Protein AF-A0A6H1L0Z3-F1 (afdb_monomer)

Solvent-accessible surface area (backbone atoms only — not comparable to full-atom values): 5073 Å² total; per-residue (Å²): 111,53,19,69,81,49,91,69,86,53,48,68,37,79,48,55,15,78,85,80,63,49,32,20,18,84,85,51,50,40,76,45,75,76,78,79,76,79,73,92,56,102,61,93,74,84,69,71,74,76,76,74,42,40,31,38,65,68,61,46,53,63,54,57,76,69,48,75,85,79,74,71,80,79,81,86,127

Sequence (77 aa):
MNCYDCLGTPGPAVAVCIRCGAALCRTHVHESHPPTQDITGTGRATHEKPARHITCGSCRAAGDELSPAAHRPRPMA

Secondary structure (DSSP, 8-state):
-B-SS-SSSPPBP-EE-TTT--EE-TTT-EEE---------SS------PPPEEE-HHHHHHHHTT-GGG--PPPP-

Radius of gyration: 17.34 Å; Cα contacts (8 Å, |Δi|>4): 95; chains: 1;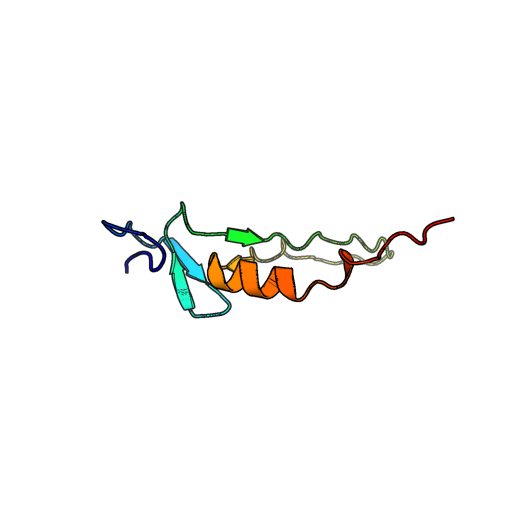 bounding box: 29×39×46 Å

Structure (mmCIF, N/CA/C/O backbone):
data_AF-A0A6H1L0Z3-F1
#
_entry.id   AF-A0A6H1L0Z3-F1
#
loop_
_atom_site.group_PDB
_atom_site.id
_atom_site.type_symbol
_atom_site.label_atom_id
_atom_site.label_alt_id
_atom_site.label_comp_id
_atom_site.label_asym_id
_atom_site.label_entity_id
_atom_site.label_seq_id
_atom_site.pdbx_PDB_ins_code
_atom_site.Cartn_x
_atom_site.Cartn_y
_atom_site.Cartn_z
_atom_site.occupancy
_atom_site.B_iso_or_equiv
_atom_site.auth_seq_id
_atom_site.auth_comp_id
_atom_site.auth_asym_id
_atom_site.auth_atom_id
_atom_site.pdbx_PDB_model_num
ATOM 1 N N . MET A 1 1 ? -6.252 -5.793 11.670 1.00 77.12 1 MET A N 1
ATOM 2 C CA . MET A 1 1 ? -4.931 -5.348 11.172 1.00 77.12 1 MET A CA 1
ATOM 3 C C . MET A 1 1 ? -5.107 -3.951 10.593 1.00 77.12 1 MET A C 1
ATOM 5 O O . MET A 1 1 ? -6.123 -3.713 9.947 1.00 77.12 1 MET A O 1
ATOM 9 N N . ASN A 1 2 ? -4.191 -3.030 10.884 1.00 89.94 2 ASN A N 1
ATOM 10 C CA . ASN A 1 2 ? -4.346 -1.600 10.595 1.00 89.94 2 ASN A CA 1
ATOM 11 C C . ASN A 1 2 ? -3.451 -1.166 9.433 1.00 89.94 2 ASN A C 1
ATOM 13 O O . ASN A 1 2 ? -2.444 -1.816 9.157 1.00 89.94 2 ASN A O 1
ATOM 17 N N . CYS A 1 3 ? -3.829 -0.081 8.756 1.00 92.44 3 CYS A N 1
ATOM 18 C CA . CYS A 1 3 ? -3.026 0.484 7.679 1.00 92.44 3 CYS A CA 1
ATOM 19 C C . CYS A 1 3 ? -1.677 0.998 8.192 1.00 92.44 3 CYS A C 1
ATOM 21 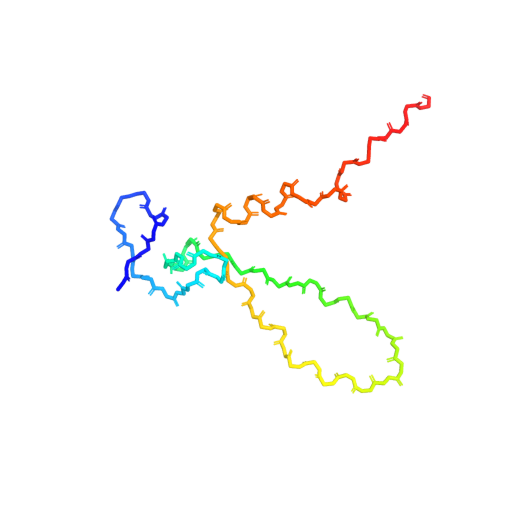O O . CYS A 1 3 ? -1.636 1.784 9.135 1.00 92.44 3 CYS A O 1
ATOM 23 N N . TYR A 1 4 ? -0.600 0.592 7.522 1.00 88.88 4 TYR A N 1
ATOM 24 C CA . TYR A 1 4 ? 0.769 1.002 7.825 1.00 88.88 4 TYR A CA 1
ATOM 25 C C . TYR A 1 4 ? 1.053 2.466 7.448 1.00 88.88 4 TYR A C 1
ATOM 27 O O . TYR A 1 4 ? 1.753 3.162 8.167 1.00 88.88 4 TYR A O 1
ATOM 35 N N . ASP A 1 5 ? 0.477 2.937 6.340 1.00 86.44 5 ASP A N 1
ATOM 36 C CA . ASP A 1 5 ? 0.813 4.233 5.723 1.00 86.44 5 ASP A CA 1
ATOM 37 C C . ASP A 1 5 ? -0.003 5.422 6.274 1.00 86.44 5 ASP A C 1
ATOM 39 O O . ASP A 1 5 ? 0.202 6.571 5.903 1.00 86.44 5 ASP A O 1
ATOM 43 N N . CYS A 1 6 ? -0.962 5.170 7.172 1.00 90.25 6 CYS A N 1
ATOM 44 C CA . CYS A 1 6 ? -1.798 6.236 7.719 1.00 90.25 6 CYS A CA 1
ATOM 45 C C . CYS A 1 6 ? -0.993 7.159 8.645 1.00 90.25 6 CYS A C 1
ATOM 47 O O . CYS A 1 6 ? -0.567 6.745 9.721 1.00 90.25 6 CYS A O 1
ATOM 49 N N . LEU A 1 7 ? -0.895 8.440 8.285 1.00 86.19 7 LEU A N 1
ATOM 50 C CA . LEU A 1 7 ? -0.399 9.492 9.173 1.00 86.19 7 LEU A CA 1
ATOM 51 C C . LEU A 1 7 ? -1.526 9.945 10.118 1.00 86.19 7 LEU A C 1
ATOM 53 O O . LEU A 1 7 ? -2.321 10.819 9.780 1.00 86.19 7 LEU A O 1
ATOM 57 N N . GLY A 1 8 ? -1.636 9.308 11.287 1.00 86.62 8 GLY A N 1
ATOM 58 C CA . GLY A 1 8 ? -2.650 9.620 12.302 1.00 86.62 8 GLY A CA 1
ATOM 59 C C . GLY A 1 8 ? -3.422 8.382 12.747 1.00 86.62 8 GLY A C 1
ATOM 60 O O . GLY A 1 8 ? -2.828 7.338 13.002 1.00 86.62 8 GLY A O 1
ATOM 61 N N . THR A 1 9 ? -4.749 8.482 12.858 1.00 87.38 9 THR A N 1
ATOM 62 C CA . THR A 1 9 ? -5.593 7.332 13.212 1.00 87.38 9 THR A CA 1
ATOM 63 C C . THR A 1 9 ? -5.621 6.328 12.057 1.00 87.38 9 THR A C 1
ATOM 65 O O . THR A 1 9 ? -6.129 6.652 10.979 1.00 87.38 9 THR A O 1
ATOM 68 N N . PRO A 1 10 ? -5.100 5.103 12.241 1.00 85.50 10 PRO A N 1
ATOM 69 C CA . PRO A 1 10 ? -4.997 4.165 11.143 1.00 85.50 10 PRO A CA 1
ATOM 70 C C . PRO A 1 10 ? -6.351 3.515 10.849 1.00 85.50 10 PRO A C 1
ATOM 72 O O . PRO A 1 10 ? -7.013 2.975 11.735 1.00 85.50 10 PRO A O 1
ATOM 75 N N . GLY A 1 11 ? -6.755 3.554 9.579 1.00 88.69 11 GLY A N 1
ATOM 76 C CA . GLY A 1 11 ? -7.961 2.875 9.107 1.00 88.69 11 GLY A CA 1
ATOM 77 C C . GLY A 1 11 ? -7.789 1.350 9.023 1.00 88.69 11 GLY A C 1
ATOM 78 O O . GLY A 1 11 ? -6.655 0.852 9.003 1.00 88.69 11 GLY A O 1
ATOM 79 N N . PRO A 1 12 ? -8.897 0.591 8.926 1.00 90.62 12 PRO A N 1
ATOM 80 C CA . PRO A 1 12 ? -8.842 -0.857 8.770 1.00 90.62 12 PRO A CA 1
ATOM 81 C C . PRO A 1 12 ? -8.132 -1.228 7.465 1.00 90.62 12 PRO A C 1
ATOM 83 O O . PRO A 1 12 ? -8.448 -0.697 6.393 1.00 90.62 12 PRO A O 1
ATOM 86 N N . ALA A 1 13 ? -7.167 -2.143 7.554 1.00 90.31 13 ALA A N 1
ATOM 87 C CA . ALA A 1 13 ? -6.503 -2.665 6.371 1.00 90.31 13 ALA A CA 1
ATOM 88 C C . ALA A 1 13 ? -7.442 -3.599 5.600 1.00 90.31 13 ALA A C 1
ATOM 90 O O . ALA A 1 13 ? -8.116 -4.445 6.188 1.00 90.31 13 ALA A O 1
ATOM 91 N N . VAL A 1 14 ? -7.461 -3.444 4.279 1.00 89.94 14 VAL A N 1
ATOM 92 C CA . VAL A 1 14 ? -8.291 -4.237 3.358 1.00 89.94 14 VAL A CA 1
ATOM 93 C C . VAL A 1 14 ? -7.457 -5.044 2.367 1.00 89.94 14 VAL A C 1
ATOM 95 O O . VAL A 1 14 ? -7.999 -5.896 1.671 1.00 89.94 14 VAL A O 1
ATOM 98 N N . ALA A 1 15 ? -6.156 -4.762 2.280 1.00 88.25 15 ALA A N 1
ATOM 99 C CA . ALA A 1 15 ? -5.237 -5.436 1.380 1.00 88.25 15 ALA A CA 1
ATOM 100 C C . ALA A 1 15 ? -3.817 -5.455 1.957 1.00 88.25 15 ALA A C 1
ATOM 102 O O . ALA A 1 15 ? -3.503 -4.728 2.905 1.00 88.25 15 ALA A O 1
ATOM 103 N N . VAL A 1 16 ? -2.963 -6.285 1.362 1.00 89.12 16 VAL A N 1
ATOM 104 C CA . VAL A 1 16 ? -1.564 -6.459 1.756 1.00 89.12 16 VAL A CA 1
ATOM 105 C C . VAL A 1 16 ? -0.673 -6.200 0.546 1.00 89.12 16 VAL A C 1
ATOM 107 O O . VAL A 1 16 ? -0.930 -6.709 -0.543 1.00 89.12 16 VAL A O 1
ATOM 110 N N . CYS A 1 17 ? 0.369 -5.392 0.733 1.00 89.19 17 CYS A N 1
ATOM 111 C CA . CYS A 1 17 ? 1.379 -5.136 -0.285 1.00 89.19 17 CYS A CA 1
ATOM 112 C C . CYS A 1 17 ? 2.111 -6.436 -0.628 1.00 89.19 17 CYS A C 1
ATOM 114 O O . CYS A 1 17 ? 2.751 -7.031 0.238 1.00 89.19 17 CYS A O 1
ATOM 116 N N . ILE A 1 18 ? 2.099 -6.831 -1.901 1.00 87.62 18 ILE A N 1
ATOM 117 C CA . ILE A 1 18 ? 2.747 -8.074 -2.350 1.00 87.62 18 ILE A CA 1
ATOM 118 C C . ILE A 1 18 ? 4.280 -8.025 -2.256 1.00 87.62 18 ILE A C 1
ATOM 120 O O . ILE A 1 18 ? 4.926 -9.065 -2.266 1.00 87.62 18 ILE A O 1
ATOM 124 N N . ARG A 1 19 ? 4.871 -6.822 -2.190 1.00 88.19 19 ARG A N 1
ATOM 125 C CA . 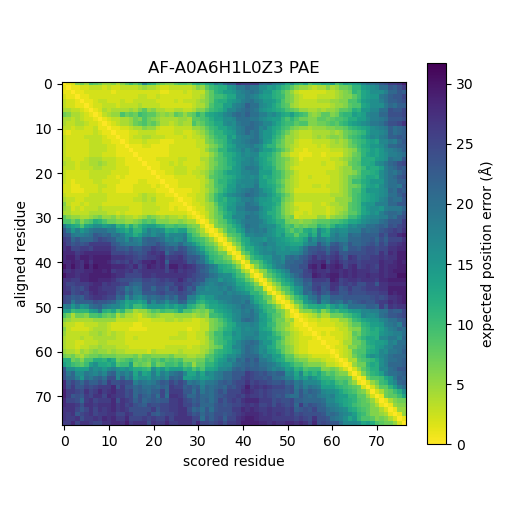ARG A 1 19 ? 6.331 -6.639 -2.152 1.00 88.19 19 ARG A CA 1
ATOM 126 C C . ARG A 1 19 ? 6.921 -6.659 -0.747 1.00 88.19 19 ARG A C 1
ATOM 128 O O . ARG A 1 19 ? 8.012 -7.180 -0.573 1.00 88.19 19 ARG A O 1
ATOM 135 N N . CYS A 1 20 ? 6.236 -6.080 0.236 1.00 89.81 20 CYS A N 1
ATOM 136 C CA . CYS A 1 20 ? 6.776 -5.930 1.594 1.00 89.81 20 CYS A CA 1
ATOM 137 C C . CYS A 1 20 ? 5.858 -6.458 2.702 1.00 89.81 20 CYS A C 1
ATOM 139 O O . CYS A 1 20 ? 6.239 -6.425 3.866 1.00 89.81 20 CYS A O 1
ATOM 141 N N . GLY A 1 21 ? 4.642 -6.910 2.379 1.00 90.00 21 GLY A N 1
ATOM 142 C CA . GLY A 1 21 ? 3.687 -7.403 3.372 1.00 90.00 21 GLY A CA 1
ATOM 143 C C . GLY A 1 21 ? 2.985 -6.314 4.191 1.00 90.00 21 GLY A C 1
ATOM 144 O O . GLY A 1 21 ? 2.225 -6.637 5.100 1.00 90.00 21 GLY A O 1
ATOM 145 N N . ALA A 1 22 ? 3.194 -5.027 3.886 1.00 91.00 22 ALA A N 1
ATOM 146 C CA . ALA A 1 22 ? 2.508 -3.940 4.581 1.00 91.00 22 ALA A CA 1
ATOM 147 C C . ALA A 1 22 ? 0.989 -4.007 4.364 1.00 91.00 22 ALA A C 1
ATOM 149 O O . ALA A 1 22 ? 0.517 -4.112 3.230 1.00 91.00 22 ALA A O 1
ATOM 150 N N . ALA A 1 23 ? 0.225 -3.910 5.448 1.00 92.12 23 ALA A N 1
ATOM 151 C CA . ALA A 1 23 ? -1.228 -3.862 5.402 1.00 92.12 23 ALA A CA 1
ATOM 152 C C . ALA A 1 23 ? -1.703 -2.435 5.086 1.00 92.12 23 ALA A C 1
ATOM 154 O O . ALA A 1 23 ? -1.210 -1.473 5.675 1.00 92.12 23 ALA A O 1
ATOM 155 N N . LEU A 1 24 ? -2.646 -2.282 4.155 1.00 91.69 24 LEU A N 1
ATOM 156 C CA . LEU A 1 24 ? -3.061 -0.984 3.607 1.00 91.69 24 LEU A CA 1
ATOM 157 C C . LEU A 1 24 ? -4.581 -0.828 3.647 1.00 91.69 24 LEU A C 1
ATOM 159 O O . LEU A 1 24 ? -5.326 -1.778 3.387 1.00 91.69 24 LEU A O 1
ATOM 163 N N . CYS A 1 25 ? -5.054 0.378 3.964 1.00 92.44 25 CYS A N 1
ATOM 164 C CA . CYS A 1 25 ? -6.461 0.744 3.805 1.00 92.44 25 CYS A CA 1
ATOM 165 C C . CYS A 1 25 ? -6.769 1.095 2.340 1.00 92.44 25 CYS A C 1
ATOM 167 O O . CYS A 1 25 ? -5.869 1.253 1.520 1.00 92.44 25 CYS A O 1
ATOM 169 N N . ARG A 1 26 ? -8.056 1.283 2.023 1.00 86.44 26 ARG A N 1
ATOM 170 C CA . ARG A 1 26 ? -8.533 1.650 0.674 1.00 86.44 26 ARG A CA 1
ATOM 171 C C . ARG A 1 26 ? -7.925 2.945 0.124 1.00 86.44 26 ARG A C 1
ATOM 173 O O . ARG A 1 26 ? -7.901 3.117 -1.084 1.00 86.44 26 ARG A O 1
ATOM 180 N N . THR A 1 27 ? -7.460 3.842 0.992 1.00 86.94 27 THR A N 1
ATOM 181 C CA . THR A 1 27 ? -6.855 5.122 0.592 1.00 86.94 27 THR A CA 1
ATOM 182 C C . THR A 1 27 ? -5.374 4.981 0.250 1.00 86.94 27 THR A C 1
ATOM 184 O O . THR A 1 27 ? -4.897 5.648 -0.657 1.00 86.94 27 THR A O 1
ATOM 187 N N . HIS A 1 28 ? -4.653 4.100 0.951 1.00 88.56 28 HIS A N 1
ATOM 188 C CA . HIS A 1 28 ? -3.205 3.910 0.784 1.00 88.56 28 HIS A CA 1
ATOM 189 C C . HIS A 1 28 ? -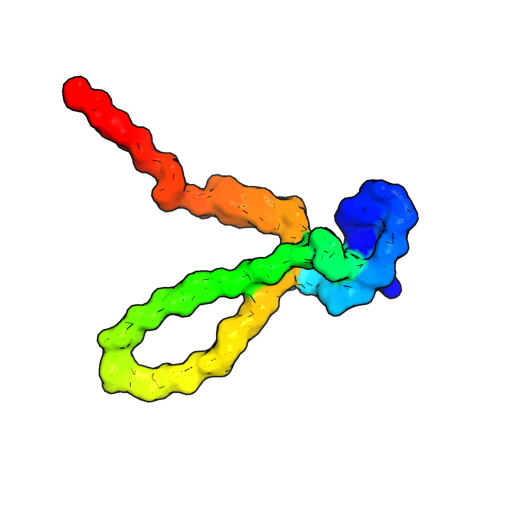2.845 2.675 -0.053 1.00 88.56 2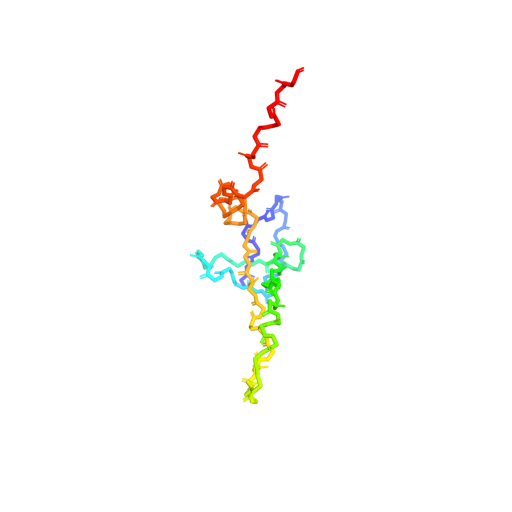8 HIS A C 1
ATOM 191 O O . HIS A 1 28 ? -1.675 2.311 -0.179 1.00 88.56 28 HIS A O 1
ATOM 197 N N . VAL A 1 29 ? -3.850 1.992 -0.606 1.00 86.94 29 VAL A N 1
ATOM 198 C CA . VAL A 1 29 ? -3.651 0.870 -1.518 1.00 86.94 29 VAL A CA 1
ATOM 199 C C . VAL A 1 29 ? -3.416 1.398 -2.931 1.00 86.94 29 VAL A C 1
ATOM 201 O O . VAL A 1 29 ? -4.234 2.139 -3.472 1.00 86.94 29 VAL A O 1
ATOM 204 N N . HIS A 1 30 ? -2.304 1.002 -3.549 1.00 85.50 30 HIS A N 1
ATOM 205 C CA . HIS A 1 30 ? -2.066 1.266 -4.964 1.00 85.50 30 HIS A CA 1
ATOM 206 C C . HIS A 1 30 ? -2.250 -0.019 -5.761 1.00 85.50 30 HIS A C 1
ATOM 208 O O . HIS A 1 30 ? -1.464 -0.962 -5.630 1.00 85.50 30 HIS A O 1
ATOM 214 N N . GLU A 1 31 ? -3.283 -0.040 -6.600 1.00 80.94 31 GLU A N 1
ATOM 215 C CA . GLU A 1 31 ? -3.493 -1.098 -7.583 1.00 80.94 31 GLU A CA 1
ATOM 216 C C . GLU A 1 31 ? -2.741 -0.729 -8.865 1.00 80.94 31 GLU A C 1
ATOM 218 O O . GLU A 1 31 ? -3.044 0.271 -9.516 1.00 80.94 31 GLU A O 1
ATOM 223 N N . SER A 1 32 ? -1.749 -1.533 -9.233 1.00 68.44 32 SER A N 1
ATOM 224 C CA . SER A 1 32 ? -1.141 -1.467 -10.557 1.00 68.44 32 SER A CA 1
ATOM 225 C C . SER A 1 32 ? -1.771 -2.555 -11.415 1.00 68.44 32 SER A C 1
ATOM 227 O O . SER A 1 32 ? -1.636 -3.745 -11.133 1.00 68.44 32 SER A O 1
ATOM 229 N N . HIS A 1 33 ? -2.460 -2.153 -12.477 1.00 59.72 33 HIS A N 1
ATOM 230 C CA . HIS A 1 33 ? -2.748 -3.057 -13.579 1.00 59.72 33 HIS A CA 1
ATOM 231 C C . HIS A 1 33 ? -1.525 -3.015 -14.494 1.00 59.72 33 HIS A C 1
ATOM 233 O O . HIS A 1 33 ? -1.282 -1.956 -15.080 1.00 59.72 33 HIS A O 1
ATOM 239 N N . PRO A 1 34 ? -0.716 -4.087 -14.608 1.00 54.69 34 PRO A N 1
ATOM 240 C CA . PRO A 1 34 ? 0.269 -4.118 -15.676 1.00 54.69 34 PRO A CA 1
ATOM 241 C C . PRO A 1 34 ? -0.496 -3.888 -16.987 1.00 54.69 34 PRO A C 1
ATOM 243 O O . PRO A 1 34 ? -1.533 -4.538 -17.188 1.00 54.69 34 PRO A O 1
ATOM 246 N N . PRO A 1 35 ? -0.069 -2.939 -17.843 1.00 47.03 35 PRO A N 1
ATOM 247 C CA . PRO A 1 35 ? -0.680 -2.795 -19.150 1.00 47.03 35 PRO A CA 1
ATOM 248 C C . PRO A 1 35 ? -0.556 -4.162 -19.811 1.00 47.03 35 PRO A C 1
ATOM 250 O O . PRO A 1 35 ? 0.551 -4.666 -19.998 1.00 47.03 35 PRO A O 1
ATOM 253 N N . THR A 1 36 ? -1.695 -4.806 -20.061 1.00 52.19 36 THR A N 1
ATOM 254 C CA . THR A 1 36 ? -1.731 -6.016 -20.874 1.00 52.19 36 THR A CA 1
ATOM 255 C C . THR A 1 36 ? -1.255 -5.564 -22.240 1.00 52.19 36 THR A C 1
ATOM 257 O O . THR A 1 36 ? -1.995 -4.922 -22.979 1.00 52.19 36 THR A O 1
ATOM 260 N N . GLN A 1 37 ? 0.029 -5.775 -22.519 1.00 50.12 37 GLN A N 1
ATOM 261 C CA . GLN A 1 37 ? 0.551 -5.642 -23.862 1.00 50.12 37 GLN A CA 1
ATOM 262 C C . GLN A 1 37 ? -0.081 -6.808 -24.610 1.00 50.12 37 GLN A C 1
ATOM 264 O O . GLN A 1 37 ? 0.331 -7.954 -24.444 1.00 50.12 37 GLN A O 1
ATOM 269 N N . ASP A 1 38 ? -1.176 -6.523 -25.310 1.00 40.91 38 ASP A N 1
ATOM 270 C CA . ASP A 1 38 ? -1.809 -7.455 -26.228 1.00 40.91 38 ASP A CA 1
ATOM 271 C C . ASP A 1 38 ? -0.793 -7.722 -27.339 1.00 40.91 38 ASP A C 1
ATOM 273 O O . ASP A 1 38 ? -0.645 -6.959 -28.292 1.00 40.91 38 ASP A O 1
ATOM 277 N N . ILE A 1 39 ? 0.013 -8.763 -27.149 1.00 47.12 39 ILE A N 1
ATOM 278 C CA . ILE A 1 39 ? 0.784 -9.336 -28.237 1.00 47.12 39 ILE A CA 1
ATOM 279 C C . ILE A 1 39 ? -0.263 -10.099 -29.038 1.00 47.12 39 ILE A C 1
ATOM 281 O O . ILE A 1 39 ? -0.612 -11.226 -28.685 1.00 47.12 39 ILE A O 1
ATOM 285 N N . THR A 1 40 ? -0.818 -9.462 -30.070 1.00 41.81 40 THR A N 1
ATOM 286 C CA . THR A 1 40 ? -1.730 -10.094 -31.025 1.00 41.81 40 THR A CA 1
ATOM 287 C C . THR A 1 40 ? -0.956 -11.161 -31.816 1.00 41.81 40 THR A C 1
ATOM 289 O O . THR A 1 40 ? -0.556 -10.969 -32.960 1.00 41.81 40 THR A O 1
ATOM 292 N N . GLY A 1 41 ? -0.672 -12.288 -31.166 1.00 44.88 41 GLY A N 1
ATOM 293 C CA . GLY A 1 41 ? -0.205 -13.535 -31.753 1.00 44.88 41 GLY A CA 1
ATOM 294 C C . GLY A 1 41 ? -1.364 -14.523 -31.739 1.00 44.88 41 GLY A C 1
ATOM 295 O O . GLY A 1 41 ? -2.056 -14.663 -30.735 1.00 44.88 41 GLY A O 1
ATOM 296 N N . THR A 1 42 ? -1.610 -15.185 -32.864 1.00 49.31 42 THR A N 1
ATOM 297 C CA . THR A 1 42 ? -2.762 -16.057 -33.148 1.00 49.31 42 THR A CA 1
ATOM 298 C C . THR A 1 42 ? -2.756 -17.369 -32.347 1.00 49.31 42 THR A C 1
ATOM 300 O O . THR A 1 42 ? -2.690 -18.460 -32.911 1.00 49.31 42 THR A O 1
ATOM 303 N N . GLY A 1 43 ? -2.831 -17.281 -31.023 1.00 39.09 43 GLY A N 1
ATOM 304 C CA . GLY A 1 43 ? -2.950 -18.413 -30.115 1.00 39.09 43 GLY A CA 1
ATOM 305 C C . GLY A 1 43 ? -3.789 -18.003 -28.916 1.00 39.09 43 GLY A C 1
ATOM 306 O O . GLY A 1 43 ? -3.527 -16.984 -28.290 1.00 39.09 43 GLY A O 1
ATOM 307 N N . ARG A 1 44 ? -4.835 -18.776 -28.618 1.00 47.47 44 ARG A N 1
ATOM 308 C CA . ARG A 1 44 ? -5.778 -18.533 -27.521 1.00 47.47 44 ARG A CA 1
ATOM 309 C C . ARG A 1 44 ? -5.033 -18.488 -26.180 1.00 47.47 44 ARG A C 1
ATOM 311 O O . ARG A 1 44 ? -4.862 -19.518 -25.540 1.00 47.47 44 ARG A O 1
ATOM 318 N N . ALA A 1 45 ? -4.612 -17.304 -25.749 1.00 47.72 45 ALA A N 1
ATOM 319 C CA . ALA A 1 45 ? -4.104 -17.094 -24.405 1.00 47.72 45 ALA A CA 1
ATOM 320 C C . ALA A 1 45 ? -5.310 -16.919 -23.479 1.00 47.72 45 ALA A C 1
ATOM 322 O O . ALA A 1 45 ? -5.969 -15.880 -23.460 1.00 47.72 45 ALA A O 1
ATOM 323 N N . THR A 1 46 ? -5.641 -17.965 -22.729 1.00 49.59 46 THR A N 1
ATOM 324 C CA . THR A 1 46 ? -6.448 -17.847 -21.514 1.00 49.59 46 THR A CA 1
ATOM 325 C C . THR A 1 46 ? -5.686 -16.964 -20.532 1.00 49.59 46 THR A C 1
ATOM 327 O O . THR A 1 46 ? -4.968 -17.478 -19.684 1.00 49.59 46 THR A O 1
ATOM 330 N N . HIS A 1 47 ? -5.768 -15.642 -20.662 1.00 48.56 47 HIS A N 1
ATOM 331 C CA . HIS A 1 47 ? -5.198 -14.769 -19.649 1.00 48.56 47 HIS A CA 1
ATOM 332 C C . HIS A 1 47 ? -6.272 -14.544 -18.592 1.00 48.56 47 HIS A C 1
ATOM 334 O O . HIS A 1 47 ? -7.175 -13.715 -18.738 1.00 48.56 47 HIS A O 1
ATOM 340 N N . GLU A 1 48 ? -6.210 -15.374 -17.552 1.00 47.09 48 GLU A N 1
ATOM 341 C CA . GLU A 1 48 ? -6.795 -15.063 -16.258 1.00 47.09 48 GLU A CA 1
ATOM 342 C C . GLU A 1 48 ? -6.509 -13.589 -15.956 1.00 47.09 48 GLU A C 1
ATOM 344 O O . GLU A 1 48 ? -5.371 -13.125 -15.999 1.00 47.09 48 GLU A O 1
ATOM 349 N N . LYS A 1 49 ? -7.593 -12.826 -15.813 1.00 49.78 49 LYS A N 1
ATOM 350 C CA . LYS A 1 49 ? -7.616 -11.381 -15.581 1.00 49.78 49 LYS A CA 1
ATOM 351 C C . LYS A 1 49 ? -6.412 -11.001 -14.708 1.00 49.78 49 LYS A C 1
ATOM 353 O O . LYS A 1 49 ? -6.337 -11.552 -13.609 1.00 49.78 49 LYS A O 1
ATOM 358 N N . PRO A 1 50 ? -5.476 -10.147 -15.179 1.00 52.97 50 PRO A N 1
ATOM 359 C CA . PRO A 1 50 ? -4.186 -9.970 -14.522 1.00 52.97 50 PRO A CA 1
ATOM 360 C C . PRO A 1 50 ? -4.423 -9.737 -13.036 1.00 52.97 50 PRO A C 1
ATOM 362 O O . PRO A 1 50 ? -5.208 -8.855 -12.666 1.00 52.97 50 PRO A O 1
ATOM 365 N N . ALA A 1 51 ? -3.826 -10.598 -12.208 1.00 55.72 51 ALA A N 1
ATOM 366 C CA . ALA A 1 51 ? -3.937 -10.502 -10.765 1.00 55.72 51 ALA A CA 1
ATOM 367 C C . ALA A 1 51 ? -3.610 -9.057 -10.377 1.00 55.72 51 ALA A C 1
ATOM 369 O O . ALA A 1 51 ? -2.568 -8.528 -10.765 1.00 55.72 51 ALA A O 1
ATOM 370 N N . ARG A 1 52 ? -4.538 -8.377 -9.696 1.00 64.88 52 ARG A N 1
ATOM 371 C CA . ARG A 1 52 ? -4.345 -6.971 -9.325 1.00 64.88 52 ARG A CA 1
ATOM 372 C C . ARG A 1 52 ? -3.065 -6.879 -8.498 1.00 64.88 52 ARG A C 1
ATOM 374 O O . ARG A 1 52 ? -2.989 -7.486 -7.430 1.00 64.88 52 ARG A O 1
ATOM 381 N N . HIS A 1 53 ? -2.058 -6.148 -8.974 1.00 77.19 53 HIS A N 1
ATOM 382 C CA . HIS A 1 53 ? -0.837 -5.964 -8.198 1.00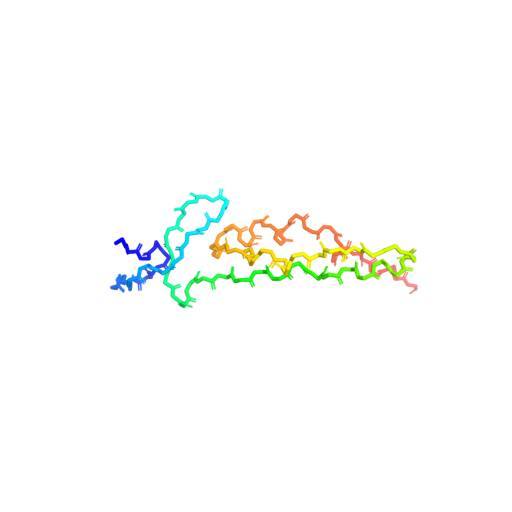 77.19 53 HIS A CA 1
ATOM 383 C C . HIS A 1 53 ? -1.093 -4.897 -7.141 1.00 77.19 53 HIS A C 1
ATOM 385 O O . HIS A 1 53 ? -1.133 -3.705 -7.443 1.00 77.19 53 HIS A O 1
ATOM 391 N N . ILE A 1 54 ? -1.274 -5.334 -5.897 1.00 84.62 54 ILE A N 1
ATOM 392 C CA . ILE A 1 54 ? -1.442 -4.440 -4.756 1.00 84.62 54 ILE A CA 1
ATOM 393 C C . ILE A 1 54 ? -0.076 -4.047 -4.189 1.00 84.62 54 ILE A C 1
ATOM 395 O O . ILE A 1 54 ? 0.700 -4.904 -3.758 1.00 84.62 54 ILE A O 1
ATOM 399 N N . THR A 1 55 ? 0.216 -2.748 -4.137 1.00 89.75 55 THR A N 1
ATOM 400 C CA . THR A 1 55 ? 1.472 -2.212 -3.587 1.00 89.75 55 THR A CA 1
ATOM 401 C C . THR A 1 55 ? 1.235 -1.017 -2.660 1.00 89.75 55 THR A C 1
ATOM 403 O O . THR A 1 55 ? 0.239 -0.311 -2.797 1.00 89.75 55 THR A O 1
ATOM 406 N N . CYS A 1 56 ? 2.135 -0.797 -1.694 1.00 89.88 56 CYS A N 1
ATOM 407 C CA . CYS A 1 56 ? 2.152 0.420 -0.871 1.00 89.88 56 CYS A CA 1
ATOM 408 C C . CYS A 1 56 ? 2.846 1.580 -1.599 1.00 89.88 56 CYS A C 1
ATOM 410 O O . CYS A 1 56 ? 3.602 1.348 -2.549 1.00 89.88 56 CYS A O 1
ATOM 412 N N . GLY A 1 57 ? 2.632 2.811 -1.120 1.00 84.94 57 GLY A N 1
ATOM 413 C CA . GLY A 1 57 ? 3.231 4.023 -1.687 1.00 84.94 57 GLY A CA 1
ATOM 414 C C . GLY A 1 57 ? 4.759 3.960 -1.755 1.00 84.94 57 GLY A C 1
ATOM 415 O O . GLY A 1 57 ? 5.336 4.262 -2.796 1.00 84.94 57 GLY A O 1
ATOM 416 N N . SER A 1 58 ? 5.417 3.455 -0.705 1.00 86.75 58 SER A N 1
ATOM 417 C CA . SER A 1 58 ? 6.883 3.336 -0.663 1.00 86.75 58 SER A CA 1
ATOM 418 C C . SER A 1 58 ? 7.422 2.346 -1.696 1.00 86.75 58 SER A C 1
ATOM 420 O O . SER A 1 58 ? 8.355 2.653 -2.432 1.00 86.75 58 SER A O 1
ATOM 422 N N . CYS A 1 59 ? 6.818 1.156 -1.797 1.00 86.62 59 CYS A N 1
ATOM 423 C CA . CYS A 1 59 ? 7.234 0.185 -2.805 1.00 86.62 59 CYS A CA 1
ATOM 424 C C . CYS A 1 59 ? 6.942 0.705 -4.214 1.00 86.62 59 CYS A C 1
ATOM 426 O O . CYS A 1 59 ? 7.744 0.487 -5.122 1.00 86.62 59 CYS A O 1
ATOM 428 N N . ARG A 1 60 ? 5.800 1.375 -4.419 1.00 83.62 60 ARG A N 1
ATOM 429 C CA . ARG A 1 60 ? 5.458 1.999 -5.700 1.00 83.62 60 ARG A CA 1
ATOM 430 C C . ARG A 1 60 ? 6.525 3.013 -6.115 1.00 83.62 60 ARG A C 1
ATOM 432 O O . ARG A 1 60 ? 7.058 2.841 -7.204 1.00 83.62 60 ARG A O 1
ATOM 439 N N . ALA A 1 61 ? 6.869 3.967 -5.249 1.00 82.50 61 ALA A N 1
ATOM 440 C CA . ALA A 1 61 ? 7.906 4.968 -5.511 1.00 82.50 61 ALA A CA 1
ATOM 441 C C . ALA A 1 61 ? 9.235 4.313 -5.925 1.00 82.50 61 ALA A C 1
ATOM 443 O O . ALA A 1 61 ? 9.714 4.557 -7.028 1.00 82.50 61 ALA A O 1
ATOM 444 N N . ALA A 1 62 ? 9.712 3.342 -5.139 1.00 79.62 62 ALA A N 1
ATOM 445 C CA . ALA A 1 62 ? 10.956 2.627 -5.431 1.00 79.62 62 ALA A CA 1
ATOM 446 C C . ALA A 1 62 ? 10.925 1.821 -6.748 1.00 79.62 62 ALA A C 1
ATOM 448 O O . ALA A 1 62 ? 11.964 1.544 -7.341 1.00 79.62 62 ALA A O 1
ATOM 449 N N . GLY A 1 63 ? 9.739 1.389 -7.197 1.00 69.44 63 GLY A N 1
ATOM 450 C CA . GLY A 1 63 ? 9.575 0.686 -8.473 1.00 69.44 63 GLY A CA 1
ATOM 451 C C . GLY A 1 63 ? 9.520 1.617 -9.687 1.00 69.44 63 GLY A C 1
ATOM 452 O O . GLY A 1 63 ? 9.987 1.229 -10.753 1.00 69.44 63 GLY A O 1
ATOM 453 N N . ASP A 1 64 ? 8.969 2.823 -9.530 1.00 60.84 64 ASP A N 1
ATOM 454 C CA . ASP A 1 64 ? 8.926 3.851 -10.582 1.00 60.84 64 ASP A CA 1
ATOM 455 C C . ASP A 1 64 ? 10.333 4.414 -10.854 1.00 60.84 64 ASP A C 1
ATOM 457 O O . ASP A 1 64 ? 10.723 4.598 -12.006 1.00 60.84 64 ASP A O 1
ATOM 461 N N . GLU A 1 65 ? 11.142 4.576 -9.801 1.00 52.09 65 GLU A N 1
ATOM 462 C CA . GLU A 1 65 ? 12.543 5.017 -9.893 1.00 52.09 65 GLU A CA 1
ATOM 463 C C . GLU A 1 65 ? 13.429 4.058 -10.711 1.00 52.09 65 GLU A C 1
ATOM 465 O O . GLU A 1 65 ? 14.412 4.483 -11.317 1.00 52.09 65 GLU A O 1
ATOM 470 N N . LEU A 1 66 ? 13.062 2.773 -10.794 1.00 52.16 66 LEU A N 1
ATOM 471 C CA . LEU A 1 66 ? 13.770 1.759 -11.583 1.00 52.16 66 LEU A CA 1
ATOM 472 C C . LEU A 1 66 ? 13.181 1.566 -12.995 1.00 52.16 66 LEU A C 1
ATOM 474 O O . LEU A 1 66 ? 13.466 0.556 -13.640 1.00 52.16 6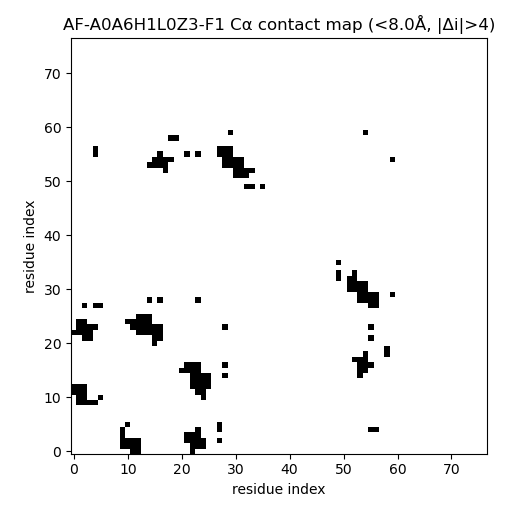6 LEU A O 1
ATOM 478 N N . SER A 1 67 ? 12.358 2.499 -13.492 1.00 44.19 67 SER A N 1
ATOM 479 C CA . SER A 1 67 ? 11.891 2.516 -14.884 1.00 44.19 67 SER A CA 1
ATOM 480 C C . SER A 1 67 ? 12.763 3.457 -15.736 1.00 44.19 67 SER A C 1
ATOM 482 O O . SER A 1 67 ? 12.448 4.640 -15.887 1.00 44.19 67 SER A O 1
ATOM 484 N N . PRO A 1 68 ? 13.858 2.974 -16.357 1.00 46.19 68 PRO A N 1
ATOM 485 C CA . PRO A 1 68 ? 14.719 3.788 -17.222 1.00 46.19 68 PRO A CA 1
ATOM 486 C C . PRO A 1 68 ? 14.032 4.275 -18.515 1.00 46.19 68 PRO A C 1
ATOM 488 O O . PRO A 1 68 ? 14.644 4.995 -19.302 1.00 46.19 68 PRO A O 1
ATOM 491 N N . ALA A 1 69 ? 12.762 3.927 -18.757 1.00 51.25 69 ALA A N 1
ATOM 492 C CA . ALA A 1 69 ? 12.036 4.293 -19.973 1.00 51.25 69 ALA A CA 1
ATOM 493 C C . ALA A 1 69 ? 11.656 5.787 -20.062 1.00 51.25 69 ALA A C 1
ATOM 495 O O . ALA A 1 69 ? 11.348 6.263 -21.154 1.00 51.25 69 ALA A O 1
ATOM 496 N N . ALA A 1 70 ? 11.696 6.542 -18.956 1.00 51.75 70 ALA A N 1
ATOM 497 C CA . ALA A 1 70 ? 11.321 7.961 -18.941 1.00 51.75 70 ALA A CA 1
ATOM 498 C C . ALA A 1 70 ? 12.506 8.942 -19.078 1.00 51.75 70 ALA A C 1
ATOM 500 O O . ALA A 1 70 ? 12.282 10.135 -19.276 1.00 51.75 70 ALA A O 1
ATOM 501 N N . HIS A 1 71 ? 13.761 8.477 -19.015 1.00 44.94 71 HIS A N 1
ATOM 502 C CA . HIS A 1 71 ? 14.944 9.347 -19.075 1.00 44.94 71 HIS A CA 1
ATOM 503 C C . HIS A 1 71 ? 15.701 9.206 -20.402 1.00 44.94 71 HIS A C 1
ATOM 505 O O . HIS A 1 71 ?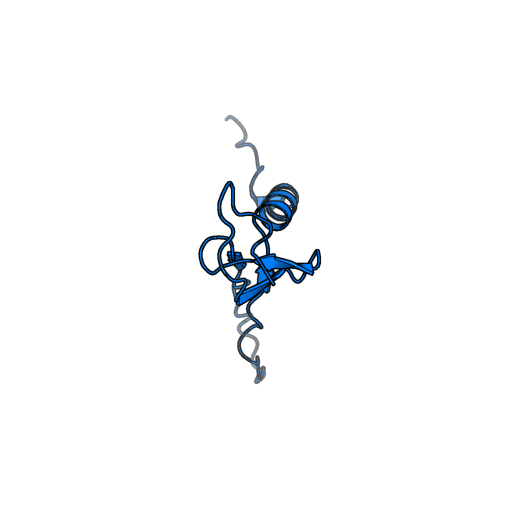 16.863 8.810 -20.452 1.00 44.94 71 HIS A O 1
ATOM 511 N N . ARG A 1 72 ? 15.035 9.544 -21.513 1.00 49.31 72 ARG A N 1
ATOM 512 C CA . ARG A 1 72 ? 15.714 9.780 -22.794 1.00 49.31 72 ARG A CA 1
ATOM 513 C C . ARG A 1 72 ? 15.898 11.298 -22.949 1.00 49.31 72 ARG A C 1
ATOM 515 O O . ARG A 1 72 ? 14.940 11.965 -23.343 1.00 49.31 72 ARG A O 1
ATOM 522 N N . PRO A 1 73 ? 17.060 11.886 -22.598 1.00 55.25 73 PRO A N 1
ATOM 523 C CA . PRO A 1 73 ? 17.277 13.310 -22.828 1.00 55.25 73 PRO A CA 1
ATOM 524 C C . PRO A 1 73 ? 17.156 13.590 -24.330 1.00 55.25 73 PRO A C 1
ATOM 526 O O . PRO A 1 73 ? 17.749 12.894 -25.157 1.00 55.25 73 PRO A O 1
ATOM 529 N N . ARG A 1 74 ? 16.332 14.581 -24.688 1.00 54.81 74 ARG A N 1
ATOM 530 C CA . ARG A 1 74 ? 16.207 15.068 -26.068 1.00 54.81 74 ARG A CA 1
ATOM 531 C C . ARG A 1 74 ? 17.595 15.544 -26.525 1.00 54.81 74 ARG A C 1
ATOM 533 O O . ARG A 1 74 ? 18.156 16.396 -25.837 1.00 54.81 74 ARG A O 1
ATOM 540 N N . PRO A 1 75 ? 18.156 15.050 -27.643 1.00 58.50 75 PRO A N 1
ATOM 541 C CA . PRO A 1 75 ? 19.347 15.670 -28.206 1.00 58.50 75 PRO A CA 1
ATOM 542 C C . PRO A 1 75 ? 18.978 17.088 -28.656 1.00 58.50 75 PRO A C 1
ATOM 544 O O . PRO A 1 75 ? 17.981 17.277 -29.359 1.00 58.50 75 PRO A O 1
ATOM 547 N N . MET A 1 76 ? 19.737 18.082 -28.192 1.00 60.00 76 MET A N 1
ATOM 548 C CA . MET A 1 76 ? 19.638 19.446 -28.704 1.00 60.00 76 MET A CA 1
ATOM 549 C C . MET A 1 76 ? 20.243 19.465 -30.107 1.00 60.00 76 MET A C 1
ATOM 551 O O . MET A 1 76 ? 21.397 19.073 -30.280 1.00 60.00 76 MET A O 1
ATOM 555 N N . ALA A 1 77 ? 19.413 19.831 -31.082 1.00 65.06 77 ALA A N 1
ATOM 556 C CA . ALA A 1 77 ? 19.824 20.171 -32.438 1.00 65.06 77 ALA A CA 1
ATOM 557 C C . ALA A 1 77 ? 20.277 21.632 -32.485 1.00 65.06 77 ALA A C 1
ATOM 559 O O . ALA A 1 77 ? 19.679 22.440 -31.733 1.00 65.06 77 ALA A O 1
#

pLDDT: mean 70.85, std 18.49, range [39.09, 92.44]

Nearest PDB structures (foldseek):
  8g61-assembly1_SV  TM=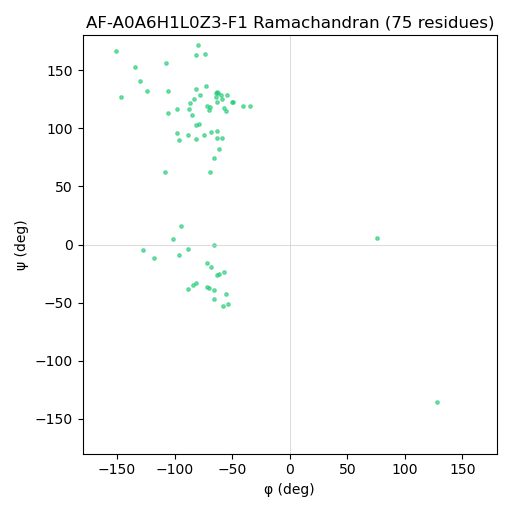5.172E-01  e=2.737E+00  Homo sapiens
  6xu6-assembly1_AV  TM=4.909E-01  e=3.851E+00  Drosophila melanogaster
  3j6x-assembly1_21  TM=4.348E-01  e=4.415E+00  Saccharomyces cerevisiae W303
  5jut-assembly1_SB  TM=4.875E-01  e=7.622E+00  Saccharomyces cerevisiae
  6gq1-assembly1_AL  TM=4.274E-01  e=8.738E+00  Saccharomyces cerevisiae S288C

Foldseek 3Di:
DFAPPDPDDTDDFDDAQPPPRGGHDPVFKDWDDDPPPPPPDPDDPPPPRPDTRTHGPVVVVVVVVPPPVVPDPDDDD

Mean predicted aligned error: 12.87 Å